Protein AF-A0A354XVU7-F1 (afdb_monomer_lite)

Foldseek 3Di:
DDDDDDDDPPVVVVVVVVVVVVVVVPPPPPPDPDDDPVRVQVCCCVVPVPPDDDDDDDDDPVQFDQDPVVRGTKHKDQDLVDDPCCVPPNDDWDWDWDDDPPPDIDIDTPQDWDKDWPAADPVRHTDIDIDTWHKDWADDPPSRTMMMID

Sequence (150 aa):
MLTLMKRNFFTSLLAGFLLSGMIFMGTSCSNDDYLKDYEIQKMIDESLNGQWKIKNIAVDKDHWVWNASMSQYEAIYDLPELTKSIYEEGAVLGYIFLGQQGVDEVQKPLPFVNTYFGGNDTEGKPIYFTETISYDVQYKDNSKSTVAFF

Secondary structure (DSSP, 8-state):
---------HHHHHHHHHHHHTTTTS-------S--HHHHHHHHHHHHTTS---------GGG-EEETTTTEEEEEEE-TT--HHHHHHS----EEEES-TTTT-EEEESSEEEEEEEEE-TTSPEEEEEEEE-EEEE--TTS--EEEE-

Structure (mmCIF, N/CA/C/O backbone):
data_AF-A0A354XVU7-F1
#
_entry.id   AF-A0A354XVU7-F1
#
loop_
_atom_site.group_PDB
_atom_site.id
_atom_site.type_symbol
_atom_site.label_atom_id
_atom_site.label_alt_id
_atom_site.label_comp_id
_atom_site.label_asym_id
_atom_site.label_entity_id
_atom_site.label_seq_id
_atom_site.pdbx_PDB_ins_code
_atom_site.Cartn_x
_atom_site.Cartn_y
_atom_site.Cartn_z
_atom_site.occupancy
_atom_site.B_iso_or_equiv
_atom_site.auth_seq_id
_atom_site.auth_comp_id
_atom_site.auth_asym_id
_atom_site.auth_atom_id
_atom_site.pdbx_PDB_model_num
ATOM 1 N N . MET A 1 1 ? 64.121 -5.469 70.107 1.00 37.81 1 MET A N 1
ATOM 2 C CA . MET A 1 1 ? 63.238 -6.530 69.580 1.00 37.81 1 MET A CA 1
ATOM 3 C C . MET A 1 1 ? 62.477 -5.924 68.408 1.00 37.81 1 MET A C 1
ATOM 5 O O . MET A 1 1 ? 61.668 -5.039 68.636 1.00 37.81 1 MET A O 1
ATOM 9 N N . LEU A 1 2 ? 62.845 -6.270 67.170 1.00 42.72 2 LEU A N 1
ATOM 10 C CA . LEU A 1 2 ? 62.206 -5.769 65.946 1.00 42.72 2 LEU A CA 1
ATOM 11 C C . LEU A 1 2 ? 61.313 -6.890 65.404 1.00 42.72 2 LEU A C 1
ATOM 13 O O . LEU A 1 2 ? 61.824 -7.944 65.027 1.00 42.72 2 LEU A O 1
ATOM 17 N N . THR A 1 3 ? 59.999 -6.691 65.400 1.00 45.88 3 THR A N 1
ATOM 18 C CA . THR A 1 3 ? 59.036 -7.679 64.899 1.00 45.88 3 THR A CA 1
ATOM 19 C C . THR A 1 3 ? 58.655 -7.323 63.466 1.00 45.88 3 THR A C 1
ATOM 21 O O . THR A 1 3 ? 58.026 -6.301 63.204 1.00 45.88 3 THR A O 1
ATOM 24 N N . LEU A 1 4 ? 59.089 -8.167 62.532 1.00 47.34 4 LEU A N 1
ATOM 25 C CA . LEU A 1 4 ? 58.848 -8.062 61.097 1.00 47.34 4 LEU A CA 1
ATOM 26 C C . LEU A 1 4 ? 57.383 -8.429 60.773 1.00 47.34 4 LEU A C 1
ATOM 28 O O . LEU A 1 4 ? 56.923 -9.517 61.121 1.00 47.34 4 LEU A O 1
ATOM 32 N N . MET A 1 5 ? 56.656 -7.544 60.085 1.00 53.06 5 MET A N 1
ATOM 33 C CA . MET A 1 5 ? 55.306 -7.789 59.552 1.00 53.06 5 MET A CA 1
ATOM 34 C C . MET A 1 5 ? 55.334 -8.879 58.463 1.00 53.06 5 MET A C 1
ATOM 36 O O . MET A 1 5 ? 55.980 -8.712 57.429 1.00 53.06 5 MET A O 1
ATOM 40 N N . LYS A 1 6 ? 54.593 -9.979 58.653 1.00 49.16 6 LYS A N 1
ATOM 41 C CA . LYS A 1 6 ? 54.391 -11.035 57.643 1.00 49.16 6 LYS A CA 1
ATOM 42 C C . LYS A 1 6 ? 53.143 -10.690 56.813 1.00 49.16 6 LYS A C 1
ATOM 44 O O . LYS A 1 6 ? 52.023 -10.760 57.306 1.00 49.16 6 LYS A O 1
ATOM 49 N N . ARG A 1 7 ? 53.347 -10.229 55.576 1.00 55.22 7 ARG A N 1
ATOM 50 C CA . ARG A 1 7 ? 52.312 -9.710 54.660 1.00 55.22 7 ARG A CA 1
ATOM 51 C C . ARG A 1 7 ? 51.549 -10.855 53.968 1.00 55.22 7 ARG A C 1
ATOM 53 O O . ARG A 1 7 ? 52.153 -11.629 53.230 1.00 55.22 7 ARG A O 1
ATOM 60 N N . ASN A 1 8 ? 50.231 -10.937 54.170 1.00 56.06 8 ASN A N 1
ATOM 61 C CA . ASN A 1 8 ? 49.328 -11.896 53.513 1.00 56.06 8 ASN A CA 1
ATOM 62 C C . ASN A 1 8 ? 49.083 -11.501 52.043 1.00 56.06 8 ASN A C 1
ATOM 64 O O . ASN A 1 8 ? 48.171 -10.741 51.740 1.00 56.06 8 ASN A O 1
ATOM 68 N N . PHE A 1 9 ? 49.913 -11.998 51.124 1.00 54.25 9 PHE A N 1
ATOM 69 C CA . PHE A 1 9 ? 49.812 -11.702 49.685 1.00 54.25 9 PHE A CA 1
ATOM 70 C C . PHE A 1 9 ? 48.712 -12.477 48.942 1.00 54.25 9 PHE A C 1
ATOM 72 O O . PHE A 1 9 ? 48.284 -12.055 47.871 1.00 54.25 9 PHE A O 1
ATOM 79 N N . PHE A 1 10 ? 48.252 -13.605 49.488 1.00 53.78 10 PHE A N 1
ATOM 80 C CA . PHE A 1 10 ? 47.388 -14.541 48.758 1.00 53.78 10 PHE A CA 1
ATOM 81 C C . PHE A 1 10 ? 45.912 -14.125 48.686 1.00 53.78 10 PHE A C 1
ATOM 83 O O . PHE A 1 10 ? 45.219 -14.507 47.750 1.00 53.78 10 PHE A O 1
ATOM 90 N N . THR A 1 11 ? 45.426 -13.301 49.615 1.00 51.97 11 THR A N 1
ATOM 91 C CA . THR A 1 11 ? 44.022 -12.851 49.635 1.00 51.97 11 THR A CA 1
ATOM 92 C C . THR A 1 11 ? 43.743 -11.671 48.700 1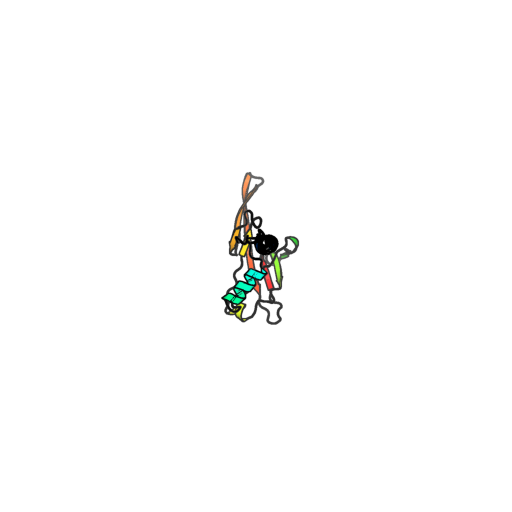.00 51.97 11 THR A C 1
ATOM 94 O O . THR A 1 11 ? 42.594 -11.449 48.333 1.00 51.97 11 THR A O 1
ATOM 97 N N . SER A 1 12 ? 44.776 -10.941 48.268 1.00 54.38 12 SER A N 1
ATOM 98 C CA . SER A 1 12 ? 44.632 -9.779 47.374 1.00 54.38 12 SER A CA 1
ATOM 99 C C . SER A 1 12 ? 44.441 -10.182 45.902 1.00 54.38 12 SER A C 1
ATOM 101 O O . SER A 1 12 ? 43.686 -9.552 45.164 1.00 54.38 12 SER A O 1
ATOM 103 N N . LEU A 1 13 ? 45.065 -11.285 45.473 1.00 54.88 13 LEU A N 1
ATOM 104 C CA . LEU A 1 13 ? 45.070 -11.701 44.065 1.00 54.88 13 LEU A CA 1
ATOM 105 C C . LEU A 1 13 ? 43.725 -12.303 43.612 1.00 54.88 13 LEU A C 1
ATOM 107 O O . LEU A 1 13 ? 43.321 -12.123 42.465 1.00 54.88 13 LEU A O 1
ATOM 111 N N . LEU A 1 14 ? 43.002 -12.960 44.527 1.00 56.25 14 LEU A N 1
ATOM 112 C CA . LEU A 1 14 ? 41.697 -13.573 44.251 1.00 56.25 14 LEU A CA 1
ATOM 113 C C . LEU A 1 14 ? 40.581 -12.522 44.095 1.00 56.25 14 LEU A C 1
ATOM 115 O O . LEU A 1 14 ? 39.701 -12.667 43.249 1.00 56.25 14 LEU A O 1
ATOM 119 N N . ALA A 1 15 ? 40.648 -11.437 44.875 1.00 56.56 15 ALA A N 1
ATOM 120 C CA . ALA A 1 15 ? 39.703 -10.325 44.787 1.00 56.56 15 ALA A CA 1
ATOM 121 C C . ALA A 1 15 ? 39.879 -9.518 43.487 1.00 56.56 15 ALA A C 1
ATOM 123 O O . ALA A 1 15 ? 38.892 -9.103 42.883 1.00 56.56 15 ALA A O 1
ATOM 124 N N . GLY A 1 16 ? 41.121 -9.359 43.010 1.00 54.19 16 GLY A N 1
ATOM 125 C CA . GLY A 1 16 ? 41.408 -8.688 41.737 1.00 54.19 16 GLY A CA 1
ATOM 126 C C . GLY A 1 16 ? 40.886 -9.446 40.510 1.00 54.19 16 GLY A C 1
ATOM 127 O O . GLY A 1 16 ? 40.414 -8.826 39.559 1.00 54.19 16 GLY A O 1
ATOM 128 N N . PHE A 1 17 ? 40.904 -10.782 40.542 1.00 57.50 17 PHE A N 1
ATOM 129 C CA . PHE A 1 17 ? 40.413 -11.604 39.430 1.00 57.50 17 PHE A CA 1
ATOM 130 C C . PHE A 1 17 ? 38.876 -11.616 39.343 1.00 57.50 17 PHE A C 1
ATOM 132 O O . PHE A 1 17 ? 38.320 -11.558 38.248 1.00 57.50 17 PHE A O 1
ATOM 139 N N . LEU A 1 18 ? 38.186 -11.610 40.492 1.00 55.53 18 LEU A N 1
ATOM 140 C CA . LEU A 1 18 ? 36.719 -11.551 40.553 1.00 55.53 18 LEU A CA 1
ATOM 141 C C . LEU A 1 18 ? 36.160 -10.188 40.119 1.00 55.53 18 LEU A C 1
ATOM 143 O O . LEU A 1 18 ? 35.122 -10.145 39.465 1.00 55.53 18 LEU A O 1
ATOM 147 N N . LEU A 1 19 ? 36.861 -9.087 40.417 1.00 54.31 19 LEU A N 1
ATOM 148 C CA . LEU A 1 19 ? 36.435 -7.748 39.991 1.00 54.31 19 LEU A CA 1
ATOM 149 C C . LEU A 1 19 ? 36.696 -7.495 38.494 1.00 54.31 19 LEU A C 1
ATOM 151 O O . LEU A 1 19 ? 35.919 -6.805 37.843 1.00 54.31 19 LEU A O 1
ATOM 155 N N . SER A 1 20 ? 37.756 -8.090 37.931 1.00 54.44 20 SER A N 1
ATOM 156 C CA . SER A 1 20 ? 38.080 -7.976 36.500 1.00 54.44 20 SER A CA 1
ATOM 157 C C . SER A 1 20 ? 37.137 -8.806 35.612 1.00 54.44 20 SER A C 1
ATOM 159 O O . SER A 1 20 ? 36.797 -8.394 34.504 1.00 54.44 20 SER A O 1
ATOM 161 N N . GLY A 1 21 ? 36.626 -9.939 36.115 1.00 53.50 21 GLY A N 1
ATOM 162 C CA . GLY A 1 21 ? 35.678 -10.795 35.388 1.00 53.50 21 GLY A CA 1
ATOM 163 C C . GLY A 1 21 ? 34.314 -10.151 35.100 1.00 53.50 21 GLY A C 1
ATOM 164 O O . GLY A 1 21 ? 33.683 -10.493 34.105 1.00 53.50 21 GLY A O 1
ATOM 165 N N . MET A 1 22 ? 33.876 -9.182 35.913 1.00 54.19 22 MET A N 1
ATOM 166 C CA . MET A 1 22 ? 32.608 -8.465 35.691 1.00 54.19 22 MET A CA 1
ATOM 167 C C . MET A 1 22 ? 32.694 -7.386 34.601 1.00 54.19 22 MET A C 1
ATOM 169 O O . MET A 1 22 ? 31.662 -6.969 34.085 1.00 54.19 22 MET A O 1
ATOM 173 N N . ILE A 1 23 ? 33.898 -6.951 34.213 1.00 53.28 23 ILE A N 1
ATOM 174 C CA . ILE A 1 23 ? 34.079 -5.865 33.233 1.00 53.28 23 ILE A CA 1
ATOM 175 C C . ILE A 1 23 ? 34.050 -6.399 31.786 1.00 53.28 23 ILE A C 1
ATOM 177 O O . ILE A 1 23 ? 33.685 -5.671 30.868 1.00 53.28 23 ILE A O 1
ATOM 181 N N . PHE A 1 24 ? 34.328 -7.689 31.566 1.00 49.50 24 PHE A N 1
ATOM 182 C CA . PHE A 1 24 ? 34.341 -8.296 30.224 1.00 49.50 24 PHE A CA 1
ATOM 183 C C . PHE A 1 24 ? 32.992 -8.860 29.743 1.00 49.50 24 PHE A C 1
ATOM 185 O O . PHE A 1 24 ? 32.912 -9.354 28.623 1.00 49.50 24 PHE A O 1
ATOM 192 N N . MET A 1 25 ? 31.919 -8.764 30.536 1.00 52.31 25 MET A N 1
ATOM 193 C CA . MET A 1 25 ? 30.572 -9.186 30.104 1.00 52.31 25 MET A CA 1
ATOM 194 C C . MET A 1 25 ? 29.748 -8.055 29.459 1.00 52.31 25 MET A C 1
ATOM 196 O O . MET A 1 25 ? 28.616 -8.285 29.049 1.00 52.31 25 MET A O 1
ATOM 200 N N . GLY A 1 26 ? 30.302 -6.840 29.355 1.00 50.47 26 GLY A N 1
ATOM 201 C CA . GLY A 1 26 ? 29.584 -5.644 28.896 1.00 50.47 26 GLY A CA 1
ATOM 202 C C . GLY A 1 26 ? 29.714 -5.288 27.411 1.00 50.47 26 GLY A C 1
ATOM 203 O O . GLY A 1 26 ? 29.108 -4.310 26.990 1.00 50.47 26 GLY A O 1
ATOM 204 N N . THR A 1 27 ? 30.476 -6.030 26.602 1.00 54.16 27 THR A N 1
ATOM 205 C CA . THR A 1 27 ? 30.643 -5.722 25.167 1.00 54.16 27 THR A CA 1
ATOM 206 C C . THR A 1 27 ? 30.067 -6.819 24.285 1.00 54.16 27 THR A C 1
ATOM 208 O O . THR A 1 27 ? 30.759 -7.389 23.446 1.00 54.16 27 THR A O 1
ATOM 211 N N . SER A 1 28 ? 28.783 -7.121 24.463 1.00 40.38 28 SER A N 1
ATOM 212 C CA . SER A 1 28 ? 27.993 -7.661 23.359 1.00 40.38 28 SER A CA 1
ATOM 213 C C . SER A 1 28 ? 27.348 -6.476 22.649 1.00 40.38 28 SER A C 1
ATOM 215 O O . SER A 1 28 ? 26.155 -6.229 22.803 1.00 40.38 28 SER A O 1
ATOM 217 N N . CYS A 1 29 ? 28.154 -5.713 21.903 1.00 49.19 29 CYS A N 1
ATOM 218 C CA . CYS A 1 29 ? 27.615 -4.863 20.848 1.00 49.19 29 CYS A CA 1
ATOM 219 C C . CYS A 1 29 ? 27.056 -5.809 19.781 1.00 49.19 29 CYS A C 1
ATOM 221 O O . CYS A 1 29 ? 27.777 -6.259 18.891 1.00 49.19 29 CYS A O 1
ATOM 223 N N . SER A 1 30 ? 25.787 -6.188 19.943 1.00 46.16 30 SER A N 1
ATOM 224 C CA . SER A 1 30 ? 24.980 -6.666 18.828 1.00 46.16 30 SER A CA 1
ATOM 225 C C . SER A 1 30 ? 24.898 -5.499 17.859 1.00 46.16 30 SER A C 1
ATOM 227 O O . SER A 1 30 ? 24.311 -4.472 18.181 1.00 46.16 30 SER A O 1
ATOM 229 N N . ASN A 1 31 ? 25.571 -5.628 16.721 1.00 46.28 31 ASN A N 1
ATOM 230 C CA . ASN A 1 31 ? 25.466 -4.691 15.614 1.00 46.28 31 ASN A CA 1
ATOM 231 C C . ASN A 1 31 ? 24.116 -4.892 14.904 1.00 46.28 31 ASN A C 1
ATOM 233 O O . ASN A 1 31 ? 24.081 -5.373 13.773 1.00 46.28 31 ASN A O 1
ATOM 237 N N . ASP A 1 32 ? 23.013 -4.537 15.557 1.00 52.03 32 ASP A N 1
ATOM 238 C CA . ASP A 1 32 ? 21.760 -4.214 14.877 1.00 52.03 32 ASP A CA 1
ATOM 239 C C . ASP A 1 32 ? 21.227 -2.872 15.393 1.00 52.03 32 ASP A C 1
ATOM 241 O O . ASP A 1 32 ? 20.336 -2.800 16.225 1.00 52.03 32 ASP A O 1
ATOM 245 N N . ASP A 1 33 ? 21.767 -1.772 14.854 1.00 55.59 33 ASP A N 1
ATOM 246 C CA . ASP A 1 33 ? 21.295 -0.388 15.083 1.00 55.59 33 ASP A CA 1
ATOM 247 C C . ASP A 1 33 ? 19.869 -0.122 14.535 1.00 55.59 33 ASP A C 1
ATOM 249 O O . ASP A 1 33 ? 19.449 1.025 14.371 1.00 55.59 33 ASP A O 1
ATOM 253 N N . TYR A 1 34 ? 19.098 -1.171 14.245 1.00 56.88 34 TYR A N 1
ATOM 254 C CA . TYR A 1 34 ? 17.737 -1.081 13.736 1.00 56.88 34 TYR A CA 1
ATOM 255 C C . TYR A 1 34 ? 16.773 -1.686 14.752 1.00 56.88 34 TYR A C 1
ATOM 257 O O . TYR A 1 34 ? 16.872 -2.861 15.099 1.00 56.88 34 TYR A O 1
ATOM 265 N N . LEU A 1 35 ? 15.814 -0.873 15.198 1.00 65.62 35 LEU A N 1
ATOM 266 C CA . LEU A 1 35 ? 14.693 -1.345 16.003 1.00 65.62 35 LEU A CA 1
ATOM 267 C C . LEU A 1 35 ? 13.911 -2.389 15.207 1.00 65.62 35 LEU A C 1
ATOM 269 O O . LEU A 1 35 ? 13.548 -2.156 14.053 1.00 65.62 35 LEU A O 1
ATOM 273 N N . LYS A 1 36 ? 13.619 -3.526 15.833 1.00 73.88 36 LYS A N 1
ATOM 274 C CA . LYS A 1 36 ? 12.760 -4.547 15.222 1.00 73.88 36 LYS A CA 1
ATOM 275 C C . LYS A 1 36 ? 11.319 -4.039 15.180 1.00 73.88 36 LYS A C 1
ATOM 277 O O . LYS A 1 36 ? 10.907 -3.287 16.061 1.00 73.88 36 LYS A O 1
ATOM 282 N N . ASP A 1 37 ? 10.519 -4.502 14.220 1.00 70.69 37 ASP A N 1
ATOM 283 C CA . ASP A 1 37 ? 9.116 -4.076 14.055 1.00 70.69 37 ASP A CA 1
ATOM 284 C C . ASP A 1 37 ? 8.302 -4.136 15.361 1.00 70.69 37 ASP A C 1
ATOM 286 O O . ASP A 1 37 ? 7.502 -3.244 15.643 1.00 70.69 37 ASP A O 1
ATOM 290 N N . TYR A 1 38 ? 8.537 -5.150 16.205 1.00 74.19 38 TYR A N 1
ATOM 291 C CA . TYR A 1 38 ? 7.857 -5.268 17.501 1.00 74.19 38 TYR A CA 1
ATOM 292 C C . TYR A 1 38 ? 8.281 -4.188 18.510 1.00 74.19 38 TYR A C 1
ATOM 294 O O . TYR A 1 38 ? 7.486 -3.805 19.364 1.00 74.19 38 TYR A O 1
ATOM 302 N N . GLU A 1 39 ? 9.520 -3.701 18.438 1.00 76.00 39 GLU A N 1
ATOM 303 C CA . GLU A 1 39 ? 10.049 -2.642 19.305 1.00 76.00 39 GLU A CA 1
ATOM 304 C C . GLU A 1 39 ? 9.491 -1.294 18.877 1.00 76.00 39 GLU A C 1
ATOM 306 O O . GLU A 1 39 ? 9.025 -0.534 19.723 1.00 76.00 39 GLU A O 1
ATOM 311 N N . ILE A 1 40 ? 9.440 -1.048 17.565 1.00 74.81 40 ILE A N 1
ATOM 3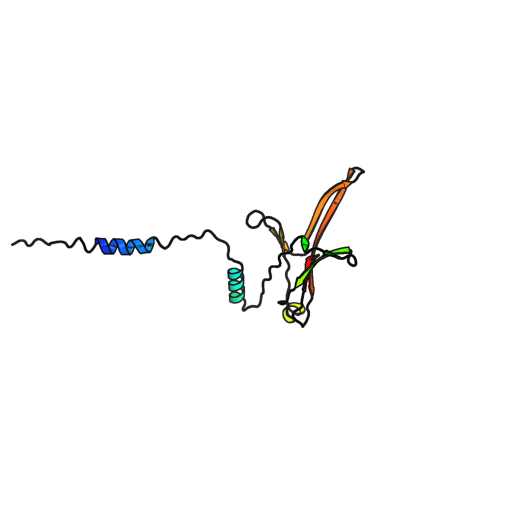12 C CA . ILE A 1 40 ? 8.783 0.127 16.987 1.00 74.81 40 ILE A CA 1
ATOM 313 C C . ILE A 1 40 ? 7.305 0.145 17.391 1.00 74.81 40 ILE A C 1
ATOM 315 O O . ILE A 1 40 ? 6.826 1.150 17.917 1.00 74.81 40 ILE A O 1
ATOM 319 N N . GLN A 1 41 ? 6.592 -0.975 17.227 1.00 69.75 41 GLN A N 1
ATOM 320 C CA . GLN A 1 41 ? 5.181 -1.062 17.601 1.00 69.75 41 GLN A CA 1
ATOM 321 C C . GLN A 1 41 ? 4.979 -0.841 19.104 1.00 69.75 41 GLN A C 1
ATOM 323 O O . GLN A 1 41 ? 4.101 -0.076 19.488 1.00 69.75 41 GLN A O 1
ATOM 328 N N . LYS A 1 42 ? 5.829 -1.426 19.959 1.00 75.50 42 LYS A N 1
ATOM 329 C CA . LYS A 1 42 ? 5.767 -1.218 21.411 1.00 75.50 42 LYS A CA 1
ATOM 330 C C . LYS A 1 42 ? 5.998 0.246 21.794 1.00 75.50 42 LYS A C 1
ATOM 332 O O . LYS A 1 42 ? 5.265 0.774 22.622 1.00 75.50 42 LYS A O 1
ATOM 337 N N . MET A 1 43 ? 6.969 0.920 21.175 1.00 72.69 43 MET A N 1
ATOM 338 C CA . MET A 1 43 ? 7.221 2.346 21.411 1.00 72.69 43 MET A CA 1
ATOM 339 C C . MET A 1 43 ? 6.049 3.222 20.950 1.00 72.69 43 MET A C 1
ATOM 341 O O . MET A 1 43 ? 5.734 4.217 21.602 1.00 72.69 43 MET A O 1
ATOM 345 N N . ILE A 1 44 ? 5.376 2.866 19.855 1.00 69.12 44 ILE A N 1
ATOM 346 C CA . ILE A 1 44 ? 4.169 3.563 19.381 1.00 69.12 44 ILE A CA 1
ATOM 347 C C . ILE A 1 44 ? 2.996 3.337 20.338 1.00 69.12 44 ILE A C 1
ATOM 349 O O . ILE A 1 44 ? 2.336 4.297 20.740 1.00 69.12 44 ILE A O 1
ATOM 353 N N . ASP A 1 45 ? 2.773 2.091 20.748 1.00 69.12 45 ASP A N 1
ATOM 354 C CA . ASP A 1 45 ? 1.706 1.725 21.678 1.00 69.12 45 ASP A CA 1
ATOM 355 C C . ASP A 1 45 ? 1.876 2.456 23.022 1.00 69.12 45 ASP A C 1
ATOM 357 O O . ASP A 1 45 ? 0.907 3.004 23.553 1.00 69.12 45 ASP A O 1
ATOM 361 N N . GLU A 1 46 ? 3.113 2.530 23.530 1.00 73.00 46 GLU A N 1
ATOM 362 C CA . GLU A 1 46 ? 3.468 3.217 24.777 1.00 73.00 46 GLU A CA 1
ATOM 363 C C . GLU A 1 46 ? 3.457 4.752 24.653 1.00 73.00 46 GLU A C 1
ATOM 365 O O . GLU A 1 46 ? 3.078 5.435 25.604 1.00 73.00 46 GLU A O 1
ATOM 370 N N . SER A 1 47 ? 3.845 5.320 23.504 1.00 66.00 47 SER A N 1
ATOM 371 C CA . SER A 1 47 ? 3.914 6.782 23.317 1.00 66.00 47 SER A CA 1
ATOM 372 C C . SER A 1 47 ? 2.564 7.435 23.022 1.00 66.00 47 SER A C 1
ATOM 374 O O . SER A 1 47 ? 2.383 8.617 23.320 1.00 66.00 47 SER A O 1
ATOM 376 N N . LEU A 1 48 ? 1.610 6.688 22.458 1.00 64.25 48 LEU A N 1
ATOM 377 C CA . LEU A 1 48 ? 0.348 7.237 21.954 1.00 64.25 48 LEU A CA 1
ATOM 378 C C . LEU A 1 48 ? -0.895 6.519 22.502 1.00 64.25 48 LEU A C 1
ATOM 380 O O . LEU A 1 48 ? -1.983 6.713 21.964 1.00 64.25 48 LEU A O 1
ATOM 384 N N . ASN A 1 49 ? -0.775 5.699 23.557 1.00 67.81 49 ASN A N 1
ATOM 385 C CA . ASN A 1 49 ? -1.890 4.939 24.150 1.00 67.81 49 ASN A CA 1
ATOM 386 C C . ASN A 1 49 ? -2.725 4.166 23.100 1.00 67.81 49 ASN A C 1
ATOM 388 O O . ASN A 1 49 ? -3.953 4.105 23.185 1.00 67.81 49 ASN A O 1
ATOM 392 N N . GLY A 1 50 ? -2.077 3.611 22.071 1.00 65.31 50 GLY A N 1
ATOM 393 C CA . GLY A 1 50 ? -2.753 2.861 21.005 1.00 65.31 50 GLY A CA 1
ATOM 394 C C . GLY A 1 50 ? -3.570 3.698 20.006 1.00 65.31 50 GLY A C 1
ATOM 395 O O . GLY A 1 50 ? -4.406 3.136 19.297 1.00 65.31 50 GLY A O 1
ATOM 396 N N . GLN A 1 51 ? -3.351 5.019 19.919 1.00 66.44 51 GLN A N 1
ATOM 397 C CA . GLN A 1 51 ? -3.994 5.883 18.910 1.00 66.44 51 GLN A CA 1
ATOM 398 C C . GLN A 1 51 ? -3.555 5.580 17.468 1.00 66.44 51 GLN A C 1
ATOM 400 O O . GLN A 1 51 ? -4.258 5.948 16.530 1.00 66.44 51 GLN A O 1
ATOM 405 N N . TRP A 1 52 ? -2.416 4.910 17.282 1.00 67.44 52 TRP A N 1
ATOM 406 C CA . TRP A 1 52 ? -1.871 4.553 15.975 1.00 67.44 52 TRP A CA 1
ATOM 407 C C . TRP A 1 52 ? -1.596 3.055 15.920 1.00 67.44 52 TRP A C 1
ATOM 409 O O . TRP A 1 52 ? -1.099 2.470 16.879 1.00 67.44 52 TRP A O 1
ATOM 419 N N . LYS A 1 53 ? -1.914 2.432 14.784 1.00 73.19 53 LYS A N 1
ATOM 420 C CA . LYS A 1 53 ? -1.612 1.026 14.505 1.00 73.19 53 LYS A CA 1
ATOM 421 C C . LYS A 1 53 ? -0.839 0.957 13.199 1.00 73.19 53 LYS A C 1
ATOM 423 O O . LYS A 1 53 ? -1.357 1.400 12.178 1.00 73.19 53 LYS A O 1
ATOM 428 N N . ILE A 1 54 ? 0.371 0.401 13.225 1.00 75.94 54 ILE A N 1
ATOM 429 C CA . ILE A 1 54 ? 1.116 0.124 11.997 1.00 75.94 54 ILE A CA 1
ATOM 430 C C . ILE A 1 54 ? 0.730 -1.267 11.505 1.00 75.94 54 ILE A C 1
ATOM 432 O O . ILE A 1 54 ? 0.667 -2.232 12.273 1.00 75.94 54 ILE A O 1
ATOM 436 N N . LYS A 1 55 ? 0.432 -1.359 10.209 1.00 82.31 55 LYS A N 1
ATOM 437 C CA . LYS A 1 55 ? 0.151 -2.618 9.526 1.00 82.31 55 LYS A CA 1
ATOM 438 C C . LYS A 1 55 ? 0.989 -2.701 8.265 1.00 82.31 55 LYS A C 1
ATOM 440 O O . LYS A 1 55 ? 0.729 -2.000 7.295 1.00 82.31 55 LYS A O 1
ATOM 445 N N . ASN A 1 56 ? 1.995 -3.567 8.318 1.00 81.75 56 ASN A N 1
ATOM 446 C CA . ASN A 1 56 ? 2.843 -3.880 7.180 1.00 81.75 56 ASN A CA 1
ATOM 447 C C . ASN A 1 56 ? 2.151 -4.958 6.344 1.00 81.75 56 ASN A C 1
ATOM 449 O O . ASN A 1 56 ? 1.792 -6.012 6.869 1.00 81.75 56 ASN A O 1
ATOM 453 N N . ILE A 1 57 ? 1.964 -4.688 5.055 1.00 84.38 57 ILE A N 1
ATOM 454 C CA . ILE A 1 57 ? 1.403 -5.639 4.097 1.00 84.38 57 ILE A CA 1
ATOM 455 C C . ILE A 1 57 ? 2.449 -5.858 3.015 1.00 84.38 57 ILE A C 1
ATOM 457 O O . ILE A 1 57 ? 2.829 -4.922 2.314 1.00 84.38 57 ILE A O 1
ATOM 461 N N . ALA A 1 58 ? 2.927 -7.093 2.906 1.00 86.25 58 ALA A N 1
ATOM 462 C CA . ALA A 1 58 ? 3.812 -7.500 1.828 1.00 86.25 58 ALA A CA 1
ATOM 463 C C . ALA A 1 58 ? 2.964 -7.903 0.616 1.00 86.25 58 ALA A C 1
ATOM 465 O O . ALA A 1 58 ? 2.148 -8.826 0.701 1.00 86.25 58 ALA A O 1
ATOM 466 N N . VAL A 1 59 ? 3.143 -7.185 -0.496 1.00 87.25 59 VAL A N 1
ATOM 467 C CA . VAL A 1 59 ? 2.455 -7.481 -1.754 1.00 87.25 59 VAL A CA 1
ATOM 468 C C . VAL A 1 59 ? 3.357 -8.292 -2.673 1.00 87.25 59 VAL A C 1
ATOM 470 O O . VAL A 1 59 ? 4.239 -7.742 -3.330 1.00 87.25 59 VAL A O 1
ATOM 473 N N . ASP A 1 60 ? 3.132 -9.604 -2.715 1.00 87.12 60 ASP A N 1
ATOM 474 C CA . ASP A 1 60 ? 3.881 -10.512 -3.581 1.00 87.12 60 ASP A CA 1
ATOM 475 C C . ASP A 1 60 ? 3.419 -10.412 -5.041 1.00 87.12 60 ASP A C 1
ATOM 477 O O . ASP A 1 60 ? 2.264 -10.105 -5.348 1.00 87.12 60 ASP A O 1
ATOM 481 N N . LYS A 1 61 ? 4.339 -10.686 -5.973 1.00 86.19 61 LYS A N 1
ATOM 482 C CA . LYS A 1 61 ? 4.097 -10.556 -7.419 1.00 86.19 61 LYS A CA 1
ATOM 483 C C . LYS A 1 61 ? 2.922 -11.411 -7.910 1.00 86.19 61 LYS A C 1
ATOM 485 O O . LYS A 1 61 ? 2.217 -11.007 -8.827 1.00 86.19 61 LYS A O 1
ATOM 490 N N . ASP A 1 62 ? 2.751 -12.601 -7.354 1.00 92.31 62 ASP A N 1
ATOM 491 C CA . ASP A 1 62 ? 1.734 -13.580 -7.737 1.00 92.31 62 ASP A CA 1
ATOM 492 C C . ASP A 1 62 ? 0.344 -13.299 -7.149 1.00 92.31 62 ASP A C 1
ATOM 494 O O . ASP A 1 62 ? -0.633 -13.890 -7.606 1.00 92.31 62 ASP A O 1
ATOM 498 N N . HIS A 1 63 ? 0.225 -12.363 -6.203 1.00 93.12 63 HIS A N 1
ATOM 499 C CA . HIS A 1 63 ? -1.068 -11.909 -5.685 1.00 93.12 63 HIS A CA 1
ATOM 500 C C . HIS A 1 63 ? -1.743 -10.846 -6.560 1.00 93.12 63 HIS A C 1
ATOM 502 O O . HIS A 1 63 ? -2.926 -10.564 -6.369 1.00 93.12 63 HIS A O 1
ATOM 508 N N . TRP A 1 64 ? -1.026 -10.275 -7.530 1.00 94.56 64 TRP A N 1
ATOM 509 C CA . TRP A 1 64 ? -1.601 -9.346 -8.497 1.00 94.56 64 TRP A CA 1
ATOM 510 C C . TRP A 1 64 ? -2.454 -10.089 -9.524 1.00 94.56 64 TRP A C 1
ATOM 512 O O . TRP A 1 64 ? -1.957 -10.892 -10.316 1.00 94.56 64 TRP A O 1
ATOM 522 N N . VAL A 1 65 ? -3.746 -9.775 -9.551 1.00 96.12 65 VAL A N 1
ATOM 523 C CA . VAL A 1 65 ? -4.722 -10.369 -10.466 1.00 96.12 65 VAL A CA 1
ATOM 524 C C . VAL A 1 65 ? -5.284 -9.290 -11.382 1.00 96.12 65 VAL A C 1
ATOM 526 O O . VAL A 1 65 ? -5.614 -8.193 -10.947 1.00 96.12 65 VAL A O 1
ATOM 529 N N . TRP A 1 66 ? -5.400 -9.590 -12.676 1.00 95.38 66 TRP A N 1
ATOM 530 C CA . TRP A 1 66 ? -6.023 -8.677 -13.632 1.00 95.38 66 TRP A CA 1
ATOM 531 C C . TRP A 1 66 ? -7.540 -8.601 -13.413 1.00 95.38 66 TRP A C 1
ATOM 533 O O . TRP A 1 66 ? -8.259 -9.580 -13.636 1.00 95.38 66 TRP A O 1
ATOM 543 N N . ASN A 1 67 ? -8.039 -7.421 -13.052 1.00 94.44 67 ASN A N 1
ATOM 544 C CA . ASN A 1 67 ? -9.459 -7.114 -12.989 1.00 94.44 67 ASN A CA 1
ATOM 545 C C . ASN A 1 67 ? -9.932 -6.555 -14.337 1.00 94.44 67 ASN A C 1
ATOM 547 O O . ASN A 1 67 ? -9.780 -5.373 -14.642 1.00 94.44 67 ASN A O 1
ATOM 551 N N . ALA A 1 68 ? -10.565 -7.408 -15.146 1.00 95.88 68 ALA A N 1
ATOM 552 C CA . ALA A 1 68 ? -11.048 -7.036 -16.477 1.00 95.88 68 ALA A CA 1
ATOM 553 C C . ALA A 1 68 ? -12.151 -5.962 -16.470 1.00 95.88 68 ALA A C 1
ATOM 555 O O . ALA A 1 68 ? -12.325 -5.270 -17.469 1.00 95.88 68 ALA A O 1
ATOM 556 N N . SER A 1 69 ? -12.900 -5.818 -15.370 1.00 94.75 69 SER A N 1
ATOM 557 C CA . SER A 1 69 ? -13.975 -4.822 -15.272 1.00 94.75 69 SER A CA 1
ATOM 558 C C . SER A 1 69 ? -13.436 -3.409 -15.045 1.00 94.75 69 SER A C 1
ATOM 560 O O . SER A 1 69 ? -13.940 -2.457 -15.635 1.00 94.75 69 SER A O 1
ATOM 562 N N . MET A 1 70 ? -12.366 -3.300 -14.255 1.00 90.56 70 MET A N 1
ATOM 563 C CA . MET A 1 70 ? -11.672 -2.046 -13.954 1.00 90.56 70 MET A CA 1
ATOM 564 C C . MET A 1 70 ? -10.501 -1.780 -14.913 1.00 90.56 70 MET A C 1
ATOM 566 O O . MET A 1 70 ? -9.995 -0.667 -14.972 1.00 90.56 70 MET A O 1
ATOM 570 N N . SER A 1 71 ? -10.103 -2.785 -15.702 1.00 92.12 71 SER A N 1
ATOM 571 C CA . SER A 1 71 ? -8.938 -2.750 -16.597 1.00 92.12 71 SER A CA 1
ATOM 572 C C . SER A 1 71 ? -7.629 -2.399 -15.878 1.00 92.12 71 SER A C 1
ATOM 574 O O . SER A 1 71 ? -6.819 -1.629 -16.393 1.00 92.12 71 SER A O 1
ATOM 576 N N . GLN A 1 72 ? -7.421 -2.982 -14.696 1.00 91.31 72 GLN A N 1
ATOM 577 C CA . GLN A 1 72 ? -6.222 -2.789 -13.876 1.00 91.31 72 GLN A CA 1
ATOM 578 C C . GLN A 1 72 ? -5.811 -4.096 -13.189 1.00 91.31 72 GLN A C 1
ATOM 580 O O . GLN A 1 72 ? -6.629 -5.006 -13.042 1.00 91.31 72 GLN A O 1
ATOM 585 N N . TYR A 1 73 ? -4.552 -4.194 -12.767 1.00 93.38 73 TYR A N 1
ATOM 586 C CA . TYR A 1 73 ? -4.137 -5.239 -11.832 1.00 93.38 73 TYR A CA 1
ATOM 587 C C . TYR A 1 73 ? -4.520 -4.821 -10.416 1.00 93.38 73 TYR A C 1
ATOM 589 O O . TYR A 1 73 ? -4.422 -3.649 -10.078 1.00 93.38 73 TYR A O 1
ATOM 597 N N . GLU A 1 74 ? -4.946 -5.772 -9.593 1.00 95.75 74 GLU A N 1
ATOM 598 C CA . GLU A 1 74 ? -5.243 -5.522 -8.188 1.00 95.75 74 GLU A CA 1
ATOM 599 C C . GLU A 1 74 ? -4.715 -6.648 -7.299 1.00 95.75 74 GLU A C 1
ATOM 601 O O . GLU A 1 74 ? -4.692 -7.814 -7.699 1.00 95.75 74 GLU A O 1
ATOM 606 N N . ALA A 1 75 ? -4.304 -6.296 -6.085 1.00 95.69 75 ALA A N 1
ATOM 607 C CA . ALA A 1 75 ? -3.975 -7.239 -5.025 1.00 95.69 75 ALA A CA 1
ATOM 608 C C . ALA A 1 75 ? -4.782 -6.875 -3.774 1.00 95.69 75 ALA A C 1
ATOM 610 O O . ALA A 1 75 ? -4.707 -5.745 -3.286 1.00 95.69 75 ALA A O 1
ATOM 611 N N . ILE A 1 76 ? -5.581 -7.816 -3.266 1.00 95.75 76 ILE A N 1
ATOM 612 C CA . ILE A 1 76 ? -6.533 -7.575 -2.174 1.00 95.75 76 ILE A CA 1
ATOM 613 C C . ILE A 1 76 ? -6.130 -8.388 -0.948 1.00 95.75 76 ILE A C 1
ATOM 615 O O . ILE A 1 76 ? -5.928 -9.597 -1.035 1.00 95.75 76 ILE A O 1
ATOM 619 N N . TYR A 1 77 ? -6.076 -7.718 0.200 1.00 95.12 77 TYR A N 1
ATOM 620 C CA . TYR A 1 77 ? -5.703 -8.295 1.486 1.00 95.12 77 TYR A CA 1
ATOM 621 C C . TYR A 1 77 ? -6.758 -8.016 2.550 1.00 95.12 77 TYR A C 1
ATOM 623 O O . TYR A 1 77 ? -7.439 -6.987 2.520 1.00 95.12 77 TYR A O 1
ATOM 631 N N . ASP A 1 78 ? -6.854 -8.917 3.525 1.00 94.44 78 ASP A N 1
ATOM 632 C CA . ASP A 1 78 ? -7.638 -8.685 4.732 1.00 94.44 78 ASP A CA 1
ATOM 633 C C . ASP A 1 78 ? -6.970 -7.605 5.597 1.00 94.44 78 ASP A C 1
ATOM 635 O O . ASP A 1 78 ? -5.760 -7.612 5.818 1.00 94.44 78 ASP A O 1
ATOM 639 N N . LEU A 1 79 ? -7.784 -6.686 6.114 1.00 93.19 79 LEU A N 1
ATOM 640 C CA . LEU A 1 79 ? -7.383 -5.622 7.034 1.00 93.19 79 LEU A CA 1
ATOM 641 C C . LEU A 1 79 ? -8.329 -5.605 8.250 1.00 93.19 79 LEU A C 1
ATOM 643 O O . LEU A 1 79 ? -9.081 -4.644 8.444 1.00 93.19 79 LEU A O 1
ATOM 647 N N . PRO A 1 80 ? -8.358 -6.674 9.068 1.00 91.50 80 PRO A N 1
ATOM 648 C CA . PRO A 1 80 ? -9.305 -6.812 10.178 1.00 91.50 80 PRO A CA 1
ATOM 649 C C . PRO A 1 80 ? -9.140 -5.733 11.261 1.00 91.50 80 PRO A C 1
ATOM 651 O O . PRO A 1 80 ? -10.044 -5.524 12.070 1.00 91.50 80 PRO A O 1
ATOM 654 N N . GLU A 1 81 ? -8.006 -5.034 11.291 1.00 88.06 81 GLU A N 1
ATOM 655 C CA . GLU A 1 81 ? -7.724 -3.949 12.228 1.00 88.06 81 GLU A CA 1
ATOM 656 C C . GLU A 1 81 ? -8.386 -2.623 11.863 1.00 88.06 81 GLU A C 1
ATOM 658 O O . GLU A 1 81 ? -8.429 -1.730 12.714 1.00 88.06 81 GLU A O 1
ATOM 663 N N . LEU A 1 82 ? -8.912 -2.495 10.640 1.00 90.62 82 LEU A N 1
ATOM 664 C CA . LEU A 1 82 ? -9.704 -1.343 10.234 1.00 90.62 82 LEU A CA 1
ATOM 665 C C . LEU A 1 82 ? -11.042 -1.367 10.978 1.00 90.62 82 LEU A C 1
ATOM 667 O O . LEU A 1 82 ? -11.984 -2.064 10.590 1.00 90.62 82 LEU A O 1
ATOM 671 N N . THR A 1 83 ? -11.114 -0.602 12.064 1.00 89.31 83 THR A N 1
ATOM 672 C CA . THR A 1 83 ? -12.344 -0.364 12.821 1.00 89.31 83 THR A CA 1
ATOM 673 C C . THR A 1 83 ? -13.162 0.751 12.180 1.00 89.31 83 THR A C 1
ATOM 675 O O . THR A 1 83 ? -12.629 1.595 11.459 1.00 89.31 83 THR A O 1
ATOM 678 N N . LYS A 1 84 ? -14.455 0.813 12.518 1.00 90.38 84 LYS A N 1
ATOM 679 C CA . LYS A 1 84 ? -15.338 1.899 12.083 1.00 90.38 84 LYS A CA 1
ATOM 680 C C . LYS A 1 84 ? -14.783 3.279 12.432 1.00 90.38 84 LYS A C 1
ATOM 682 O O . LYS A 1 84 ? -14.760 4.158 11.586 1.00 90.38 84 LYS A O 1
ATOM 687 N N . SER A 1 85 ? -14.283 3.442 13.658 1.00 89.19 85 SER A N 1
ATOM 688 C CA . SER A 1 85 ? -13.700 4.708 14.114 1.00 89.19 85 SER A CA 1
ATOM 689 C C . SER A 1 85 ? -12.485 5.126 13.283 1.00 89.19 85 SER A C 1
ATOM 691 O O . SER A 1 85 ? -12.361 6.294 12.941 1.00 89.19 85 SER A O 1
ATOM 693 N N . ILE A 1 86 ? -11.609 4.185 12.906 1.00 88.75 86 ILE A N 1
ATOM 694 C CA . ILE A 1 86 ? -10.459 4.485 12.040 1.00 88.75 86 ILE A CA 1
ATOM 695 C C . ILE A 1 86 ? -10.936 4.879 10.637 1.00 88.75 86 ILE A C 1
ATOM 697 O O . ILE A 1 86 ? -10.395 5.816 10.061 1.00 88.75 86 ILE A O 1
ATOM 701 N N . TYR A 1 87 ? -11.944 4.188 10.101 1.00 91.00 87 TYR A N 1
ATOM 702 C CA . TYR A 1 87 ? -12.463 4.432 8.755 1.00 91.00 87 TYR A CA 1
ATOM 703 C C . TYR A 1 87 ? -13.237 5.755 8.621 1.00 91.00 87 TYR A C 1
ATOM 705 O O . TYR A 1 87 ? -13.094 6.439 7.613 1.00 91.00 87 TYR A O 1
ATOM 713 N N . GLU A 1 88 ? -14.059 6.115 9.611 1.00 91.56 88 GLU A N 1
ATOM 714 C CA . GLU A 1 88 ? -14.941 7.292 9.539 1.00 91.56 88 GLU A CA 1
ATOM 715 C C . GLU A 1 88 ? -14.315 8.567 10.122 1.00 91.56 88 GLU A C 1
ATOM 717 O O . GLU A 1 88 ? -14.609 9.662 9.646 1.00 91.56 88 GLU A O 1
ATOM 722 N N . GLU A 1 89 ? -13.468 8.444 11.147 1.00 88.00 89 GLU A N 1
ATOM 723 C CA . GLU A 1 89 ? -12.945 9.588 11.912 1.00 88.00 89 GLU A CA 1
ATOM 724 C C . GLU A 1 89 ? -11.410 9.658 11.917 1.00 88.00 89 GLU A C 1
ATOM 726 O O . GLU A 1 89 ? -10.832 10.677 12.300 1.00 88.00 89 GLU A O 1
ATOM 731 N N . GLY A 1 90 ? -10.741 8.570 11.531 1.00 85.56 90 GLY A N 1
ATOM 732 C CA . GLY A 1 90 ? -9.289 8.452 11.544 1.00 85.56 90 GLY A CA 1
ATOM 733 C C . GLY A 1 90 ? -8.614 8.913 10.254 1.00 85.56 90 GLY A C 1
ATOM 734 O O . GLY A 1 90 ? -9.212 9.516 9.365 1.00 85.56 90 GLY A O 1
ATOM 735 N N . ALA A 1 91 ? -7.323 8.599 10.159 1.00 84.75 91 ALA A N 1
ATOM 736 C CA . ALA A 1 91 ? -6.535 8.757 8.946 1.00 84.75 91 ALA A CA 1
ATOM 737 C C . ALA A 1 91 ? -5.875 7.421 8.596 1.00 84.75 91 ALA A C 1
ATOM 739 O O . ALA A 1 91 ? -5.335 6.739 9.468 1.00 84.75 91 ALA A O 1
ATOM 740 N N . VAL A 1 92 ? -5.895 7.073 7.312 1.00 86.50 92 VAL A N 1
ATOM 741 C CA . VAL A 1 92 ? -5.137 5.948 6.763 1.00 86.50 92 VAL A CA 1
ATOM 742 C C . VAL A 1 92 ? -4.053 6.526 5.864 1.00 86.50 92 VAL A C 1
ATOM 744 O O . VAL A 1 92 ? -4.330 7.365 5.008 1.00 86.50 92 VAL A O 1
ATOM 747 N N . LEU A 1 93 ? -2.808 6.120 6.104 1.00 88.69 93 LEU A N 1
ATOM 748 C CA . LEU A 1 93 ? -1.642 6.562 5.348 1.00 88.69 93 LEU A CA 1
ATOM 749 C C . LEU A 1 93 ? -0.960 5.330 4.755 1.00 88.69 93 LEU A C 1
ATOM 751 O O . LEU A 1 93 ? -0.536 4.441 5.491 1.00 88.69 93 LEU A O 1
ATOM 755 N N . GLY A 1 94 ? -0.868 5.288 3.429 1.00 88.00 94 GLY A N 1
ATOM 756 C CA . GLY A 1 94 ? -0.190 4.232 2.687 1.00 88.00 94 GLY A CA 1
ATOM 757 C C . GLY A 1 94 ? 1.163 4.709 2.178 1.00 88.00 94 GLY A C 1
ATOM 758 O O . GLY A 1 94 ? 1.297 5.839 1.703 1.00 88.00 94 GLY A O 1
ATOM 759 N N . TYR A 1 95 ? 2.159 3.833 2.251 1.00 90.81 95 TYR A N 1
ATOM 760 C CA . TYR A 1 95 ? 3.502 4.079 1.739 1.00 90.81 95 TYR A CA 1
ATOM 761 C C . TYR A 1 95 ? 3.981 2.875 0.936 1.00 90.81 95 TYR A C 1
ATOM 763 O O . TYR A 1 95 ? 3.606 1.742 1.230 1.00 90.81 95 TYR A O 1
ATOM 771 N N . ILE A 1 96 ? 4.842 3.131 -0.043 1.00 88.94 96 ILE A N 1
ATOM 772 C CA . ILE A 1 96 ? 5.599 2.114 -0.768 1.00 88.94 96 ILE A CA 1
ATOM 773 C C . ILE A 1 96 ? 7.090 2.307 -0.507 1.00 88.94 96 ILE A C 1
ATOM 775 O O . ILE A 1 96 ? 7.574 3.438 -0.414 1.00 88.94 96 ILE A O 1
ATOM 779 N N . PHE A 1 97 ? 7.809 1.198 -0.402 1.00 89.00 97 PHE A N 1
ATOM 780 C CA . PHE A 1 97 ? 9.257 1.162 -0.260 1.00 89.00 97 PHE A CA 1
ATOM 781 C C . PHE A 1 97 ? 9.849 0.641 -1.571 1.00 89.00 97 PHE A C 1
ATOM 783 O O . PHE A 1 97 ? 9.458 -0.422 -2.050 1.00 89.00 97 PHE A O 1
ATOM 790 N N . LEU A 1 98 ? 10.731 1.423 -2.195 1.00 88.12 98 LEU A N 1
ATOM 791 C CA . LEU A 1 98 ? 11.350 1.107 -3.484 1.00 88.12 98 LEU A CA 1
ATOM 792 C C . LEU A 1 98 ? 12.860 0.970 -3.308 1.00 88.12 98 LEU A C 1
ATOM 794 O O . LEU A 1 98 ? 13.485 1.916 -2.839 1.00 88.12 98 LEU A O 1
ATOM 798 N N . GLY A 1 99 ? 13.443 -0.1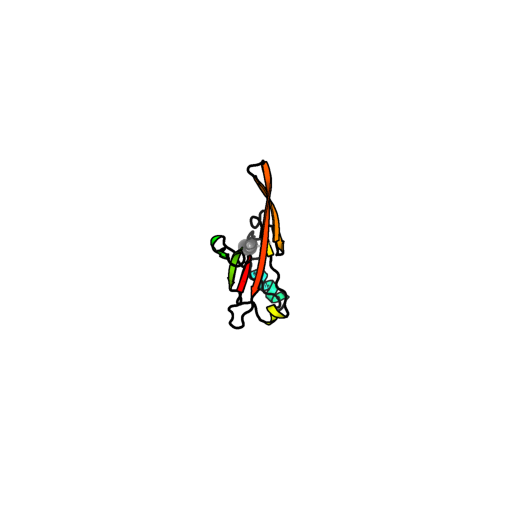50 -3.734 1.00 86.69 99 GLY A N 1
ATOM 799 C CA . GLY A 1 99 ? 14.878 -0.437 -3.605 1.00 86.69 99 GLY A CA 1
ATOM 800 C C . GLY A 1 99 ? 15.145 -1.640 -2.699 1.00 86.69 99 GLY A C 1
ATOM 801 O O . GLY A 1 99 ? 14.238 -2.426 -2.425 1.00 86.69 99 GLY A O 1
ATOM 802 N N . GLN A 1 100 ? 16.392 -1.802 -2.259 1.00 86.81 100 GLN A N 1
ATOM 803 C CA . GLN A 1 100 ? 16.793 -2.858 -1.330 1.00 86.81 100 GLN A CA 1
ATOM 804 C C . GLN A 1 100 ? 16.952 -2.297 0.090 1.00 86.81 100 GLN A C 1
ATOM 806 O O . GLN A 1 100 ? 17.714 -1.350 0.316 1.00 86.81 100 GLN A O 1
ATOM 811 N N . GLN A 1 101 ? 16.265 -2.917 1.058 1.00 83.56 101 GLN A N 1
ATOM 812 C CA . GLN A 1 101 ? 16.312 -2.522 2.467 1.00 83.56 101 GLN A CA 1
ATOM 813 C C . GLN A 1 101 ? 17.760 -2.442 2.980 1.00 83.56 101 GLN A C 1
ATOM 815 O O . GLN A 1 101 ? 18.556 -3.365 2.795 1.00 83.56 101 GLN A O 1
ATOM 820 N N . GLY A 1 102 ? 18.102 -1.318 3.616 1.00 85.81 102 GLY A N 1
ATOM 821 C CA . GLY A 1 102 ? 19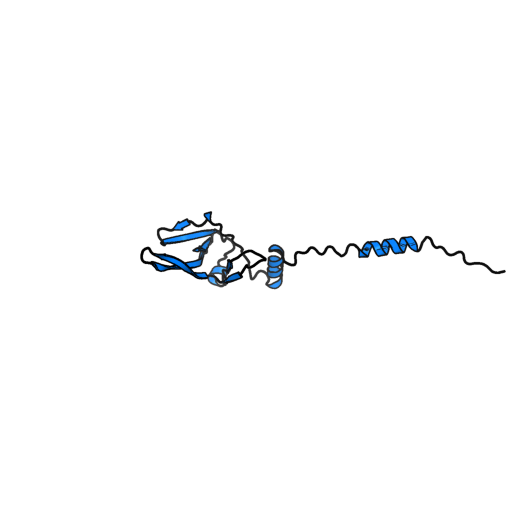.443 -1.054 4.150 1.00 85.81 102 GLY A CA 1
ATOM 822 C C . GLY A 1 102 ? 20.511 -0.691 3.108 1.00 85.81 102 GLY A C 1
ATOM 823 O O . GLY A 1 102 ? 21.670 -0.525 3.483 1.00 85.81 102 GLY A O 1
ATOM 824 N N . VAL A 1 103 ? 20.150 -0.561 1.824 1.00 93.12 103 VAL A N 1
ATOM 825 C CA . VAL A 1 103 ? 21.077 -0.199 0.738 1.00 93.12 103 VAL A CA 1
ATOM 826 C C . VAL A 1 103 ? 20.667 1.121 0.087 1.00 93.12 103 VAL A C 1
ATOM 828 O O . VAL A 1 103 ? 21.359 2.125 0.240 1.00 93.12 103 VAL A O 1
ATOM 831 N N . ASP A 1 104 ? 19.547 1.123 -0.630 1.00 92.25 104 ASP A N 1
ATOM 832 C CA . ASP A 1 104 ? 19.059 2.255 -1.428 1.00 92.25 104 ASP A CA 1
ATOM 833 C C . ASP A 1 104 ? 17.530 2.397 -1.378 1.00 92.25 104 ASP A C 1
ATOM 835 O O . ASP A 1 104 ? 16.935 3.087 -2.206 1.00 92.25 104 ASP A O 1
ATOM 839 N N . GLU A 1 105 ? 16.895 1.756 -0.393 1.00 92.62 105 GLU A N 1
ATOM 840 C CA . GLU A 1 105 ? 15.455 1.828 -0.189 1.00 92.62 105 GLU A CA 1
ATOM 841 C C . GLU A 1 105 ? 14.984 3.268 0.061 1.00 92.62 105 GLU A C 1
ATOM 843 O O . GLU A 1 105 ? 15.498 3.988 0.921 1.00 92.62 105 GLU A O 1
ATOM 848 N N . VAL A 1 106 ? 13.957 3.677 -0.681 1.00 90.88 106 VAL A N 1
ATOM 849 C CA . VAL A 1 106 ? 13.279 4.962 -0.526 1.00 90.88 106 VAL A CA 1
ATOM 850 C C . VAL A 1 106 ? 11.807 4.722 -0.230 1.00 90.88 106 VAL A C 1
ATOM 852 O O . VAL A 1 106 ? 11.100 4.079 -1.007 1.00 90.88 106 VAL A O 1
ATOM 855 N N . GLN A 1 107 ? 11.324 5.322 0.855 1.00 91.56 107 GLN A N 1
ATOM 856 C CA . GLN A 1 107 ? 9.900 5.394 1.166 1.00 91.56 107 GLN A CA 1
ATOM 857 C C . GLN A 1 107 ? 9.229 6.502 0.343 1.00 91.56 107 GLN A C 1
ATOM 859 O O . GLN A 1 107 ? 9.717 7.635 0.278 1.00 91.56 107 GLN A O 1
ATOM 864 N N . LYS A 1 108 ? 8.079 6.202 -0.264 1.00 92.44 108 LYS A N 1
ATOM 865 C CA . LYS A 1 108 ? 7.235 7.174 -0.969 1.00 92.44 108 LYS A CA 1
ATOM 866 C C . LYS A 1 108 ? 5.785 7.068 -0.497 1.00 92.44 108 LYS A C 1
ATOM 868 O O . LYS A 1 108 ? 5.317 5.957 -0.251 1.00 92.44 108 LYS A O 1
ATOM 873 N N . PRO A 1 109 ? 5.064 8.193 -0.355 1.00 93.06 109 PRO A N 1
ATOM 874 C CA . PRO A 1 109 ? 3.637 8.149 -0.068 1.00 93.06 109 PRO A CA 1
ATOM 875 C C . PRO A 1 109 ? 2.877 7.575 -1.266 1.00 93.06 109 PRO A C 1
ATOM 877 O O . PRO A 1 109 ? 3.250 7.821 -2.415 1.00 93.06 109 PRO A O 1
ATOM 880 N N . LEU A 1 110 ? 1.806 6.834 -0.991 1.00 93.31 110 LEU A N 1
ATOM 881 C CA . LEU A 1 110 ? 0.825 6.458 -2.004 1.00 93.31 110 LEU A CA 1
ATOM 882 C C . LEU A 1 110 ? -0.223 7.581 -2.165 1.00 93.31 110 LEU A C 1
ATOM 884 O O . LEU A 1 110 ? -0.586 8.206 -1.164 1.00 93.31 110 LEU A O 1
ATOM 888 N N . PRO A 1 111 ? -0.722 7.843 -3.391 1.00 94.69 111 PRO A N 1
ATOM 889 C CA . PRO A 1 111 ? -0.412 7.137 -4.636 1.00 94.69 111 PRO A CA 1
ATOM 890 C C . PRO A 1 111 ? 0.988 7.459 -5.180 1.00 94.69 111 PRO A C 1
ATOM 892 O O . PRO A 1 111 ? 1.422 8.611 -5.216 1.00 94.69 111 PRO A O 1
ATOM 895 N N . PHE A 1 112 ? 1.682 6.424 -5.640 1.00 93.94 112 PHE A N 1
ATOM 896 C CA . PHE A 1 112 ? 2.951 6.528 -6.343 1.00 93.94 112 PHE A CA 1
ATOM 897 C C . PHE A 1 112 ? 2.686 6.602 -7.843 1.00 93.94 112 PHE A C 1
ATOM 899 O O . PHE A 1 112 ? 2.009 5.741 -8.393 1.00 93.94 112 PHE A O 1
ATOM 906 N N . VAL A 1 113 ? 3.233 7.621 -8.504 1.00 94.00 113 VAL A N 1
ATOM 907 C CA . VAL A 1 113 ? 3.165 7.766 -9.960 1.00 94.00 113 VAL A CA 1
ATOM 908 C C . VAL A 1 113 ? 4.573 7.940 -10.490 1.00 94.00 113 VAL A C 1
ATOM 910 O O . VAL A 1 113 ? 5.299 8.838 -10.057 1.00 94.00 113 VAL A O 1
ATOM 913 N N . ASN A 1 114 ? 4.954 7.103 -11.446 1.00 92.00 114 ASN A N 1
ATOM 914 C CA . ASN A 1 114 ? 6.253 7.198 -12.084 1.00 92.00 114 ASN A CA 1
ATOM 915 C C . ASN A 1 114 ? 6.152 6.898 -13.571 1.00 92.00 114 ASN A C 1
ATOM 917 O O . ASN A 1 114 ? 5.579 5.894 -13.980 1.00 92.00 114 ASN A O 1
ATOM 921 N N . THR A 1 115 ? 6.725 7.777 -14.388 1.00 93.00 115 THR A N 1
ATOM 922 C CA . THR A 1 115 ? 6.764 7.591 -15.838 1.00 93.00 115 THR A CA 1
ATOM 923 C C . THR A 1 115 ? 8.179 7.268 -16.263 1.00 93.00 115 THR A C 1
ATOM 925 O O . THR A 1 115 ? 9.099 8.042 -16.001 1.00 93.00 115 THR A O 1
ATOM 928 N N . TYR A 1 116 ? 8.350 6.143 -16.945 1.00 91.81 116 TYR A N 1
ATOM 929 C CA . TYR A 1 116 ? 9.633 5.718 -17.478 1.00 91.81 116 TYR A CA 1
ATOM 930 C C . TYR A 1 116 ? 9.562 5.480 -18.983 1.00 91.81 116 TYR A C 1
ATOM 932 O O . TYR A 1 116 ? 8.510 5.223 -19.569 1.00 91.81 116 TYR A O 1
ATOM 940 N N . PHE A 1 117 ? 10.718 5.615 -19.623 1.00 93.69 117 PHE A N 1
ATOM 941 C CA . PHE A 1 117 ? 10.879 5.325 -21.038 1.00 93.69 117 PHE A CA 1
ATOM 942 C C . PHE A 1 117 ? 10.812 3.810 -21.265 1.00 93.69 117 PHE A C 1
ATOM 944 O O . PHE A 1 117 ? 11.592 3.059 -20.681 1.00 93.69 117 PHE A O 1
ATOM 951 N N . GLY A 1 118 ? 9.875 3.374 -22.105 1.00 89.62 118 GLY A N 1
ATOM 952 C CA . GLY A 1 118 ? 9.602 1.967 -22.413 1.00 89.62 118 GLY A CA 1
ATOM 953 C C . GLY A 1 118 ? 10.268 1.460 -23.695 1.00 89.62 118 GLY A C 1
ATOM 954 O O . GLY A 1 118 ? 10.009 0.332 -24.105 1.00 89.62 118 GLY A O 1
ATOM 955 N N . GLY A 1 119 ? 11.106 2.276 -24.341 1.00 92.69 119 GLY A N 1
ATOM 956 C CA . GLY A 1 119 ? 11.708 1.976 -25.641 1.00 92.69 119 GLY A CA 1
ATOM 957 C C . GLY A 1 119 ? 11.069 2.773 -26.775 1.00 92.69 119 GLY A C 1
ATOM 958 O O . GLY A 1 119 ? 10.281 3.681 -26.538 1.00 92.69 119 GLY A O 1
ATOM 959 N N . ASN A 1 120 ? 11.426 2.447 -28.016 1.00 95.94 120 ASN A N 1
ATOM 960 C CA . ASN A 1 120 ? 10.827 3.059 -29.200 1.00 95.94 120 ASN A CA 1
ATOM 961 C C . ASN A 1 120 ? 9.865 2.079 -29.883 1.00 95.94 120 ASN A C 1
ATOM 963 O O . ASN A 1 120 ? 10.094 0.869 -29.853 1.00 95.94 120 ASN A O 1
ATOM 967 N N . ASP A 1 121 ? 8.815 2.599 -30.515 1.00 93.00 121 ASP A N 1
ATOM 968 C CA . ASP A 1 121 ? 7.922 1.821 -31.372 1.00 93.00 121 ASP A CA 1
ATOM 969 C C . ASP A 1 121 ? 8.612 1.381 -32.680 1.00 93.00 121 ASP A C 1
ATOM 971 O O . ASP A 1 121 ? 9.784 1.676 -32.938 1.00 93.00 121 ASP A O 1
ATOM 975 N N . THR A 1 122 ? 7.876 0.670 -33.539 1.00 94.44 122 THR A N 1
ATOM 976 C CA . THR A 1 122 ? 8.382 0.198 -34.840 1.00 94.44 122 THR A CA 1
ATOM 977 C C . THR A 1 122 ? 8.759 1.328 -35.805 1.00 94.44 122 THR A C 1
ATOM 979 O O . THR A 1 122 ? 9.455 1.075 -36.784 1.00 94.44 122 THR A O 1
ATOM 982 N N . GLU A 1 123 ? 8.314 2.560 -35.549 1.00 95.12 123 GLU A N 1
ATOM 983 C CA . GLU A 1 123 ? 8.626 3.765 -36.328 1.00 95.12 123 GLU A CA 1
ATOM 984 C C . GLU A 1 123 ? 9.754 4.601 -35.691 1.00 95.12 123 GLU A C 1
ATOM 986 O O . GLU A 1 123 ? 10.129 5.645 -36.226 1.00 95.12 123 GLU A O 1
ATOM 991 N N . GLY A 1 124 ? 10.319 4.153 -34.565 1.00 93.25 124 GLY A N 1
ATOM 992 C CA . GLY A 1 124 ? 11.382 4.849 -33.846 1.00 93.25 124 GLY A CA 1
ATOM 993 C C . GLY A 1 124 ? 10.900 5.965 -32.913 1.00 93.25 124 GLY A C 1
ATOM 994 O O . GLY A 1 124 ? 11.732 6.734 -32.430 1.00 93.25 124 GLY A O 1
ATOM 995 N N . LYS A 1 125 ? 9.595 6.078 -32.639 1.00 94.69 125 LYS A N 1
ATOM 996 C CA . LYS A 1 125 ? 9.050 7.069 -31.698 1.00 94.69 125 LYS A CA 1
ATOM 997 C C . LYS A 1 125 ? 9.122 6.551 -30.263 1.00 94.69 125 LYS A C 1
ATOM 999 O O . LYS A 1 125 ? 8.843 5.375 -30.038 1.00 94.69 125 LYS A O 1
ATOM 1004 N N . PRO A 1 126 ? 9.440 7.409 -29.282 1.00 94.62 126 PRO A N 1
ATOM 1005 C CA . PRO A 1 126 ? 9.540 6.985 -27.897 1.00 94.62 126 PRO A CA 1
ATOM 1006 C C . PRO A 1 126 ? 8.178 6.591 -27.320 1.00 94.62 126 PRO A C 1
ATOM 1008 O O . PRO A 1 126 ? 7.197 7.325 -27.439 1.00 94.62 126 PRO A O 1
ATOM 1011 N N . ILE A 1 127 ? 8.150 5.445 -26.649 1.00 94.19 127 ILE A N 1
ATOM 1012 C CA . ILE A 1 127 ? 7.039 4.948 -25.844 1.00 94.19 127 ILE A CA 1
ATOM 1013 C C . ILE A 1 127 ? 7.359 5.252 -24.382 1.00 94.19 127 ILE A C 1
ATOM 1015 O O . ILE A 1 127 ? 8.470 5.006 -23.906 1.00 94.19 127 ILE A O 1
ATOM 1019 N N . TYR A 1 128 ? 6.371 5.758 -23.654 1.00 93.56 128 TYR A N 1
ATOM 1020 C CA . TYR A 1 128 ? 6.457 5.974 -22.215 1.00 93.56 128 TYR A CA 1
ATOM 1021 C C . TYR A 1 128 ? 5.424 5.106 -21.511 1.00 93.56 128 TYR A C 1
ATOM 1023 O O . TYR A 1 128 ? 4.302 4.957 -21.995 1.00 93.56 128 TYR A O 1
ATOM 1031 N N . PHE A 1 129 ? 5.810 4.546 -20.371 1.00 88.38 129 PHE A N 1
ATOM 1032 C CA . PHE A 1 129 ? 4.911 3.838 -19.475 1.00 88.38 129 PHE A CA 1
ATOM 1033 C C . PHE A 1 129 ? 4.777 4.633 -18.186 1.00 88.38 129 PHE A C 1
ATOM 1035 O O . PHE A 1 129 ? 5.783 5.044 -17.608 1.00 88.38 129 PHE A O 1
ATOM 1042 N N . THR A 1 130 ? 3.542 4.826 -17.736 1.00 90.31 130 THR A N 1
ATOM 1043 C CA . THR A 1 130 ? 3.246 5.430 -16.439 1.00 90.31 130 THR A CA 1
ATOM 1044 C C . THR A 1 130 ? 2.748 4.342 -15.505 1.00 90.31 130 THR A C 1
ATOM 1046 O O . THR A 1 130 ? 1.651 3.820 -15.679 1.00 90.31 130 THR A O 1
ATOM 1049 N N . GLU A 1 131 ? 3.566 4.013 -14.512 1.00 87.69 131 GLU A N 1
ATOM 1050 C CA . GLU A 1 131 ? 3.165 3.191 -13.382 1.00 87.69 131 GLU A CA 1
ATOM 1051 C C . GLU A 1 131 ? 2.403 4.062 -12.389 1.00 87.69 131 GLU A C 1
ATOM 1053 O O . GLU A 1 131 ? 2.881 5.133 -12.006 1.00 87.69 131 GLU A O 1
ATOM 1058 N N . THR A 1 132 ? 1.224 3.601 -11.987 1.00 92.44 132 THR A N 1
ATOM 1059 C CA . THR A 1 132 ? 0.484 4.147 -10.852 1.00 92.44 132 THR A CA 1
ATOM 1060 C C . THR A 1 132 ? 0.288 3.013 -9.866 1.00 92.44 132 THR A C 1
ATOM 1062 O O . THR A 1 132 ? -0.171 1.956 -10.273 1.00 92.44 132 THR A O 1
ATOM 1065 N N . ILE A 1 133 ? 0.660 3.231 -8.608 1.00 93.12 133 ILE A N 1
ATOM 1066 C CA . ILE A 1 133 ? 0.316 2.339 -7.503 1.00 93.12 133 ILE A CA 1
ATOM 1067 C C . ILE A 1 133 ? -0.450 3.176 -6.487 1.00 93.12 133 ILE A C 1
ATOM 1069 O O . ILE A 1 133 ? 0.041 4.202 -6.014 1.00 93.12 133 ILE A O 1
ATOM 1073 N N . SER A 1 134 ? -1.656 2.755 -6.157 1.00 94.94 134 SER A N 1
ATOM 1074 C CA . SER A 1 134 ? -2.554 3.362 -5.187 1.00 94.94 134 SER A CA 1
ATOM 1075 C C . SER A 1 134 ? -3.122 2.281 -4.272 1.00 94.94 134 SER A C 1
ATOM 1077 O O . SER A 1 134 ? -2.806 1.096 -4.399 1.00 94.94 134 SER A O 1
ATOM 1079 N N . TYR A 1 135 ? -3.934 2.695 -3.305 1.00 95.06 135 TYR A N 1
ATOM 1080 C CA . TYR A 1 135 ? -4.674 1.772 -2.467 1.00 95.06 135 TYR A CA 1
ATOM 1081 C C . TYR A 1 135 ? -6.044 2.331 -2.091 1.00 95.06 135 TYR A C 1
ATOM 1083 O O . TYR A 1 135 ? -6.198 3.540 -1.926 1.00 95.06 135 TYR A O 1
ATOM 1091 N N . ASP A 1 136 ? -6.996 1.424 -1.892 1.00 94.75 136 ASP A N 1
ATOM 1092 C CA . ASP A 1 136 ? -8.316 1.693 -1.330 1.00 94.75 136 ASP A CA 1
ATOM 1093 C C . ASP A 1 136 ? -8.531 0.815 -0.096 1.00 94.75 136 ASP A C 1
ATOM 1095 O O . ASP A 1 136 ? -8.197 -0.371 -0.092 1.00 94.75 136 ASP A O 1
ATOM 1099 N N . VAL A 1 137 ? -9.141 1.374 0.951 1.00 94.75 137 VAL A N 1
ATOM 1100 C CA . VAL A 1 137 ? -9.584 0.613 2.126 1.00 94.75 137 VAL A CA 1
ATOM 1101 C C . VAL A 1 137 ? -11.098 0.460 2.125 1.00 94.75 137 VAL A C 1
ATOM 1103 O O . VAL A 1 137 ? -11.839 1.407 1.877 1.00 94.75 137 VAL A O 1
ATOM 1106 N N . GLN A 1 138 ? -11.574 -0.740 2.441 1.00 95.25 138 GLN A N 1
ATOM 1107 C CA . GLN A 1 138 ? -12.993 -1.053 2.535 1.00 95.25 138 GLN A CA 1
ATOM 1108 C C . GLN A 1 138 ? -13.315 -1.561 3.936 1.00 95.25 138 GLN A C 1
ATOM 1110 O O . GLN A 1 138 ? -12.851 -2.625 4.345 1.00 95.25 138 GLN A O 1
ATOM 1115 N N . TYR A 1 139 ? -14.165 -0.827 4.652 1.00 94.94 139 TYR A N 1
ATOM 1116 C CA . TYR A 1 139 ? -14.666 -1.245 5.956 1.00 9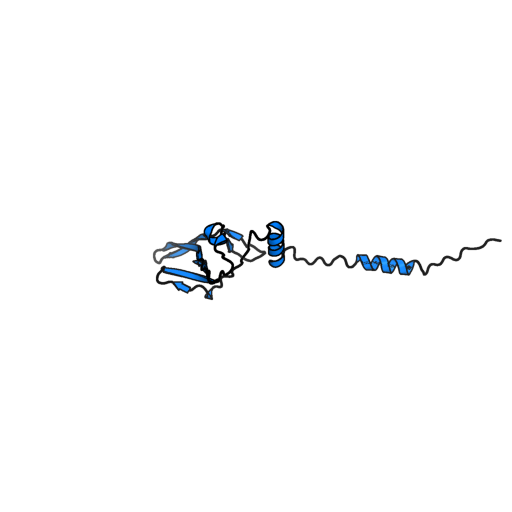4.94 139 TYR A CA 1
ATOM 1117 C C . TYR A 1 139 ? -15.823 -2.246 5.841 1.00 94.94 139 TYR A C 1
ATOM 1119 O O . TYR A 1 139 ? -16.745 -2.057 5.043 1.00 94.94 139 TYR A O 1
ATOM 1127 N N . LYS A 1 140 ? -15.804 -3.295 6.674 1.00 93.56 140 LYS A N 1
ATOM 1128 C CA . LYS A 1 140 ? -16.942 -4.199 6.899 1.00 93.56 140 LYS A CA 1
ATOM 1129 C C . LYS A 1 140 ? -17.103 -4.498 8.394 1.00 93.56 140 LYS A C 1
ATOM 1131 O O . LYS A 1 140 ? -16.159 -4.946 9.042 1.00 93.56 140 LYS A O 1
ATOM 1136 N N . ASP A 1 141 ? -18.326 -4.366 8.916 1.00 84.25 141 ASP A N 1
ATOM 1137 C CA . ASP A 1 141 ? -18.684 -4.578 10.339 1.00 84.25 141 ASP A CA 1
ATOM 1138 C C . ASP A 1 141 ? -18.409 -6.005 10.881 1.00 84.25 141 ASP A C 1
ATOM 1140 O O . ASP A 1 141 ? -18.547 -6.264 12.073 1.00 84.25 141 ASP A O 1
ATOM 1144 N N . ASN A 1 142 ? -18.011 -6.956 10.032 1.00 85.25 142 ASN A N 1
ATOM 1145 C CA . ASN A 1 142 ? -17.791 -8.367 10.372 1.00 85.25 142 ASN A CA 1
ATOM 1146 C C . ASN A 1 142 ? -16.306 -8.776 10.427 1.00 85.25 142 ASN A C 1
ATOM 1148 O O . ASN A 1 142 ? -15.995 -9.948 10.212 1.00 85.25 142 ASN A O 1
ATOM 1152 N N . SER A 1 143 ? -15.398 -7.820 10.654 1.00 81.12 143 SER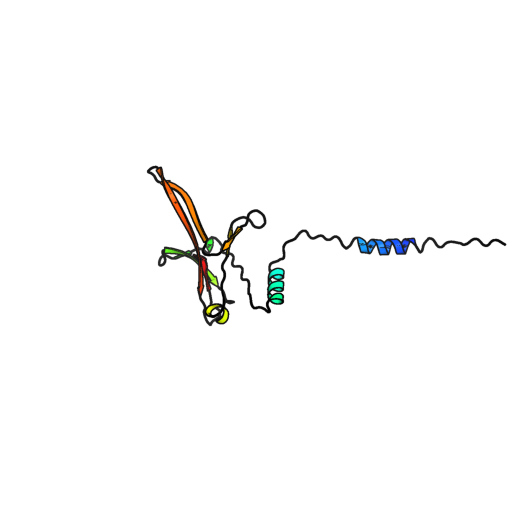 A N 1
ATOM 1153 C CA . SER A 1 143 ? -13.937 -8.030 10.638 1.00 81.12 143 SER A CA 1
ATOM 1154 C C . SER A 1 143 ? -13.391 -8.568 9.307 1.00 81.12 143 SER A C 1
ATOM 1156 O O . SER A 1 143 ? -12.291 -9.107 9.270 1.00 81.12 143 SER A O 1
ATOM 1158 N N . LYS A 1 144 ? -14.140 -8.403 8.208 1.00 91.44 144 LYS A N 1
ATOM 1159 C CA . LYS A 1 144 ? -13.704 -8.706 6.831 1.00 91.44 144 LYS A CA 1
ATOM 1160 C C . LYS A 1 144 ? -13.431 -7.436 6.028 1.00 91.44 144 LYS A C 1
ATOM 1162 O O . LYS A 1 144 ? -13.701 -7.373 4.823 1.00 91.44 144 LYS A O 1
ATOM 1167 N N . SER A 1 145 ? -13.005 -6.392 6.730 1.00 95.19 145 SER A N 1
ATOM 1168 C CA . SER A 1 145 ? -12.456 -5.197 6.106 1.00 95.19 145 SER A CA 1
ATOM 1169 C C . SER A 1 145 ? -11.251 -5.593 5.255 1.00 95.19 145 SER A C 1
ATOM 1171 O O . SER A 1 145 ? -10.541 -6.537 5.597 1.00 95.19 145 SER A O 1
ATOM 1173 N N . THR A 1 146 ? -11.035 -4.897 4.148 1.00 95.81 146 THR A N 1
ATOM 1174 C CA . THR A 1 146 ? -9.981 -5.224 3.183 1.00 95.81 146 THR A CA 1
ATOM 1175 C C . THR A 1 146 ? -9.235 -3.974 2.754 1.00 95.81 146 THR A C 1
ATOM 1177 O O . THR A 1 146 ? -9.755 -2.863 2.850 1.00 95.81 146 THR A O 1
ATOM 1180 N N . VAL A 1 147 ? -8.036 -4.168 2.224 1.00 95.38 147 VAL A N 1
ATOM 1181 C CA . VAL A 1 147 ? -7.304 -3.161 1.459 1.00 95.38 147 VAL A CA 1
ATOM 1182 C C . VAL A 1 147 ? -6.979 -3.727 0.087 1.00 95.38 147 VAL A C 1
ATOM 1184 O O . VAL A 1 147 ? -6.611 -4.895 -0.033 1.00 95.38 147 VAL A O 1
ATOM 1187 N N . ALA A 1 148 ? -7.171 -2.915 -0.942 1.00 95.44 148 ALA A N 1
ATOM 1188 C CA . ALA A 1 148 ? -6.836 -3.241 -2.318 1.00 95.44 148 ALA A CA 1
ATOM 1189 C C . ALA A 1 148 ? -5.715 -2.317 -2.784 1.00 95.44 148 ALA A C 1
ATOM 1191 O O . ALA A 1 148 ? -5.808 -1.112 -2.571 1.00 95.44 148 ALA A O 1
ATOM 1192 N N . PHE A 1 149 ? -4.689 -2.872 -3.421 1.00 95.12 149 PHE A N 1
ATOM 1193 C CA . PHE A 1 149 ? -3.632 -2.133 -4.114 1.00 95.12 149 PHE A CA 1
ATOM 1194 C C . PHE A 1 149 ? -3.834 -2.267 -5.621 1.00 95.12 149 PHE A C 1
ATOM 1196 O O . PHE A 1 149 ? -4.204 -3.355 -6.065 1.00 95.12 149 PHE A O 1
ATOM 1203 N N . PHE A 1 150 ? -3.619 -1.193 -6.383 1.00 93.12 150 PHE A N 1
ATOM 1204 C CA . PHE A 1 150 ? -3.854 -1.137 -7.833 1.00 93.12 150 PHE A CA 1
ATOM 1205 C C . PHE A 1 150 ? -3.001 -0.093 -8.545 1.00 93.12 150 PHE A C 1
ATOM 1207 O O . PHE A 1 150 ? -2.611 0.886 -7.870 1.00 93.12 150 PHE A O 1
#

Radius of gyration: 30.24 Å; chains: 1; bounding box: 82×24×106 Å

pLDDT: mean 79.61, std 17.07, range [37.81, 96.12]